Protein AF-A0A3N9UAH4-F1 (afdb_monomer_lite)

Structure (mmCIF, N/CA/C/O backbone):
data_AF-A0A3N9UAH4-F1
#
_entry.id   AF-A0A3N9UAH4-F1
#
loop_
_atom_site.group_PDB
_atom_site.id
_atom_site.type_symbol
_atom_site.label_atom_id
_atom_site.label_alt_id
_atom_site.label_comp_id
_atom_site.label_asym_id
_atom_site.label_entity_id
_atom_site.label_seq_id
_atom_site.pdbx_PDB_ins_code
_atom_site.Cartn_x
_atom_site.Cartn_y
_atom_site.Cartn_z
_atom_site.occupancy
_atom_site.B_iso_or_equiv
_atom_site.auth_seq_id
_atom_site.auth_comp_id
_atom_site.auth_asym_id
_atom_site.auth_atom_id
_atom_site.pdbx_PDB_model_num
ATOM 1 N N . MET A 1 1 ? 2.146 -0.864 23.777 1.00 51.59 1 MET A N 1
ATOM 2 C CA . MET A 1 1 ? 2.735 -1.691 22.700 1.00 51.59 1 MET A CA 1
ATOM 3 C C . MET A 1 1 ? 4.003 -0.994 22.209 1.00 51.59 1 MET A C 1
ATOM 5 O O . MET A 1 1 ? 3.956 0.209 21.995 1.00 51.59 1 MET A O 1
ATOM 9 N N . ASN A 1 2 ? 5.144 -1.691 22.178 1.00 50.72 2 ASN A N 1
ATOM 10 C CA . ASN A 1 2 ? 6.480 -1.095 22.011 1.00 50.72 2 ASN A CA 1
ATOM 11 C C . ASN A 1 2 ? 6.664 -0.405 20.645 1.00 50.72 2 ASN A C 1
ATOM 13 O O . ASN A 1 2 ? 6.221 -0.945 19.634 1.00 50.72 2 ASN A O 1
ATOM 17 N N . LYS A 1 3 ? 7.410 0.717 20.596 1.00 55.91 3 LYS A N 1
ATOM 18 C CA . LYS A 1 3 ? 7.880 1.375 19.347 1.00 55.91 3 LYS A CA 1
ATOM 19 C C . LYS A 1 3 ? 8.476 0.371 18.345 1.00 55.91 3 LYS A C 1
ATOM 21 O O . LYS A 1 3 ? 8.374 0.561 17.140 1.00 55.91 3 LYS A O 1
ATOM 26 N N . SER A 1 4 ? 9.023 -0.726 18.863 1.00 51.00 4 SER A N 1
ATOM 27 C CA . SER A 1 4 ? 9.530 -1.889 18.139 1.00 51.00 4 SER A CA 1
ATOM 28 C C . SER A 1 4 ? 8.532 -2.519 17.163 1.00 51.00 4 SER A C 1
ATOM 30 O O . SER A 1 4 ? 8.966 -3.021 16.139 1.00 51.00 4 SER A O 1
ATOM 32 N N . ILE A 1 5 ? 7.223 -2.500 17.443 1.00 60.91 5 ILE A N 1
ATOM 33 C CA . ILE A 1 5 ? 6.213 -3.104 16.556 1.00 60.91 5 ILE A CA 1
ATOM 34 C C . ILE A 1 5 ? 5.930 -2.196 15.363 1.00 60.91 5 ILE A C 1
ATOM 36 O O . ILE A 1 5 ? 5.882 -2.690 14.247 1.00 60.91 5 ILE A O 1
ATOM 40 N N . LEU A 1 6 ? 5.845 -0.878 15.577 1.00 59.28 6 LEU A N 1
ATOM 41 C CA . LEU A 1 6 ? 5.693 0.100 14.495 1.00 59.28 6 LEU A CA 1
ATOM 42 C C . LEU A 1 6 ? 6.914 0.076 13.565 1.00 59.28 6 LEU A C 1
ATOM 44 O O . LEU A 1 6 ? 6.783 -0.037 12.349 1.00 59.28 6 LEU A O 1
ATOM 48 N N . ILE A 1 7 ? 8.105 0.114 14.169 1.00 63.47 7 ILE A N 1
ATOM 49 C CA . ILE A 1 7 ? 9.383 0.004 13.464 1.00 63.47 7 ILE A CA 1
ATOM 50 C C . ILE A 1 7 ? 9.464 -1.346 12.742 1.00 63.47 7 ILE A C 1
ATOM 52 O O . ILE A 1 7 ? 9.831 -1.388 11.575 1.00 63.47 7 ILE A O 1
ATOM 56 N N . GLY A 1 8 ? 9.048 -2.432 13.396 1.00 62.97 8 GLY A N 1
ATOM 57 C CA . GLY A 1 8 ? 8.986 -3.770 12.815 1.00 62.97 8 GLY A CA 1
ATOM 58 C C . GLY A 1 8 ? 8.080 -3.829 11.590 1.00 62.97 8 GLY A C 1
ATOM 59 O O . GLY A 1 8 ? 8.521 -4.288 10.544 1.00 62.97 8 GLY A O 1
ATOM 60 N N . THR A 1 9 ? 6.858 -3.296 11.659 1.00 65.44 9 THR A N 1
ATOM 61 C CA . THR A 1 9 ? 5.945 -3.250 10.507 1.00 65.44 9 THR A CA 1
ATOM 62 C C . THR A 1 9 ? 6.493 -2.401 9.367 1.00 65.44 9 THR A C 1
ATOM 64 O O . THR A 1 9 ? 6.433 -2.838 8.226 1.00 65.44 9 THR A O 1
ATOM 67 N N . SER A 1 10 ? 7.100 -1.244 9.654 1.00 65.38 10 SER A N 1
ATOM 68 C CA . SER A 1 10 ? 7.729 -0.403 8.628 1.00 65.38 10 SER A CA 1
ATOM 69 C C . SER A 1 10 ? 8.926 -1.084 7.963 1.00 65.38 10 SER A C 1
ATOM 71 O O . SER A 1 10 ? 9.059 -1.024 6.745 1.00 65.38 10 SER A O 1
ATOM 73 N N . ILE A 1 11 ? 9.771 -1.771 8.739 1.00 65.31 11 ILE A N 1
ATOM 74 C CA . ILE A 1 11 ? 10.920 -2.528 8.223 1.00 65.31 11 ILE A CA 1
ATOM 75 C C . ILE A 1 11 ? 10.456 -3.729 7.399 1.00 65.31 11 ILE A C 1
ATOM 77 O O . ILE A 1 11 ? 11.019 -3.992 6.344 1.00 65.31 11 ILE A O 1
ATOM 81 N N . THR A 1 12 ? 9.423 -4.441 7.849 1.00 65.31 12 THR A N 1
ATOM 82 C CA . THR A 1 12 ? 8.884 -5.602 7.125 1.00 65.31 12 THR A CA 1
ATOM 83 C C . THR A 1 12 ? 8.254 -5.164 5.805 1.00 65.31 12 THR A C 1
ATOM 85 O O . THR A 1 12 ? 8.458 -5.821 4.793 1.00 65.31 12 THR A O 1
ATOM 88 N N . LEU A 1 13 ? 7.567 -4.016 5.789 1.00 65.69 13 LEU A N 1
ATOM 89 C CA . LEU A 1 13 ? 7.027 -3.424 4.567 1.00 65.69 13 LEU A CA 1
ATOM 90 C C . LEU A 1 13 ? 8.138 -3.074 3.572 1.00 65.69 13 LEU A C 1
ATOM 92 O O . LEU A 1 13 ? 8.061 -3.448 2.410 1.00 65.69 13 LEU A O 1
ATOM 96 N N . LEU A 1 14 ? 9.188 -2.396 4.050 1.00 64.44 14 LEU A N 1
ATOM 97 C CA . LEU A 1 14 ? 10.347 -2.024 3.237 1.00 64.44 14 LEU A CA 1
ATOM 98 C C . LEU A 1 14 ? 11.111 -3.246 2.720 1.00 64.44 14 LEU A C 1
ATOM 100 O O . LEU A 1 14 ? 11.596 -3.219 1.599 1.00 64.44 14 LEU A O 1
ATOM 104 N N . LEU A 1 15 ? 11.221 -4.307 3.522 1.00 62.97 15 LEU A N 1
ATOM 105 C CA . LEU A 1 15 ? 11.870 -5.550 3.112 1.00 62.97 15 LEU A CA 1
ATOM 106 C C . LEU A 1 15 ? 11.054 -6.300 2.067 1.00 62.97 15 LEU A C 1
ATOM 108 O O . LEU A 1 15 ? 11.645 -6.788 1.115 1.00 62.97 15 LEU A O 1
ATOM 112 N N . VAL A 1 16 ? 9.730 -6.387 2.219 1.00 64.19 16 VAL A N 1
ATOM 113 C CA . VAL A 1 16 ? 8.887 -7.034 1.206 1.00 64.19 16 VAL A CA 1
ATOM 114 C C . VAL A 1 16 ? 8.993 -6.264 -0.105 1.00 64.19 16 VAL A C 1
ATOM 116 O O . VAL A 1 16 ? 9.422 -6.859 -1.081 1.00 64.19 16 VAL A O 1
ATOM 119 N N . LEU A 1 17 ? 8.794 -4.942 -0.081 1.00 61.16 17 LEU A N 1
ATOM 120 C CA . LEU A 1 17 ? 8.928 -4.073 -1.260 1.00 61.16 17 LEU A CA 1
ATOM 121 C C . LEU A 1 17 ? 10.325 -4.093 -1.905 1.00 61.16 17 LEU A C 1
ATOM 123 O O . LEU A 1 17 ? 10.462 -3.787 -3.077 1.00 61.16 17 LEU A O 1
ATOM 127 N N . ALA A 1 18 ? 11.384 -4.404 -1.155 1.00 57.03 18 ALA A N 1
ATOM 128 C CA . ALA A 1 18 ? 12.740 -4.487 -1.704 1.00 57.03 18 ALA A CA 1
ATOM 129 C C . ALA A 1 18 ? 13.094 -5.876 -2.265 1.00 57.03 18 ALA A C 1
ATOM 131 O O . ALA A 1 18 ? 14.101 -6.010 -2.962 1.00 57.03 18 ALA A O 1
ATOM 132 N N . ILE A 1 19 ? 12.342 -6.921 -1.899 1.00 54.75 19 ILE A N 1
ATOM 133 C CA . ILE A 1 19 ? 12.654 -8.321 -2.233 1.00 54.75 19 ILE A CA 1
ATOM 134 C C . ILE A 1 19 ? 11.753 -8.842 -3.349 1.00 54.75 19 ILE A C 1
ATOM 136 O O . ILE A 1 19 ? 12.202 -9.670 -4.148 1.00 54.75 19 ILE A O 1
ATOM 140 N N . THR A 1 20 ? 10.496 -8.406 -3.416 1.00 55.12 20 THR A N 1
ATOM 141 C CA . THR A 1 20 ? 9.621 -8.801 -4.512 1.00 55.12 20 THR A CA 1
ATOM 142 C C . THR A 1 20 ? 10.059 -8.089 -5.782 1.00 55.12 20 THR A C 1
ATOM 144 O O . THR A 1 20 ? 10.050 -6.876 -5.909 1.00 55.12 20 THR A O 1
ATOM 147 N N . LYS A 1 21 ? 10.554 -8.895 -6.715 1.00 51.22 21 LYS A N 1
ATOM 148 C CA . LYS A 1 21 ? 10.876 -8.481 -8.070 1.00 51.22 21 LYS A CA 1
ATOM 149 C C . LYS A 1 21 ? 9.633 -8.749 -8.896 1.00 51.22 21 LYS A C 1
ATOM 151 O O . LYS A 1 21 ? 9.434 -9.897 -9.302 1.00 51.22 21 LYS A O 1
ATOM 156 N N . SER A 1 22 ? 8.800 -7.744 -9.115 1.00 50.22 22 SER A N 1
ATOM 157 C CA . SER A 1 22 ? 7.567 -7.955 -9.853 1.00 50.22 22 SER A CA 1
ATOM 158 C C . SER A 1 22 ? 7.302 -6.814 -10.818 1.00 50.22 22 SER A C 1
ATOM 160 O O . SER A 1 22 ? 7.046 -5.688 -10.434 1.00 50.22 22 SER A O 1
ATOM 162 N N . LEU A 1 23 ? 7.262 -7.162 -12.106 1.00 44.47 23 LEU A N 1
ATOM 163 C CA . LEU A 1 23 ? 6.907 -6.260 -13.207 1.00 44.47 23 LEU A CA 1
ATOM 164 C C . LEU A 1 23 ? 5.487 -5.658 -13.071 1.00 44.47 23 LEU A C 1
ATOM 166 O O . LEU A 1 23 ? 5.130 -4.780 -13.848 1.00 44.47 23 LEU A O 1
ATOM 170 N N . TYR A 1 24 ? 4.701 -6.155 -12.112 1.00 51.00 24 TYR A N 1
ATOM 171 C CA . TYR A 1 24 ? 3.341 -5.770 -11.739 1.00 51.00 24 TYR A CA 1
ATOM 172 C C . TYR A 1 24 ? 3.274 -5.679 -10.214 1.00 51.00 24 TYR A C 1
ATOM 174 O O . TYR A 1 24 ? 3.978 -6.433 -9.556 1.00 51.00 24 TYR A O 1
ATOM 182 N N . VAL A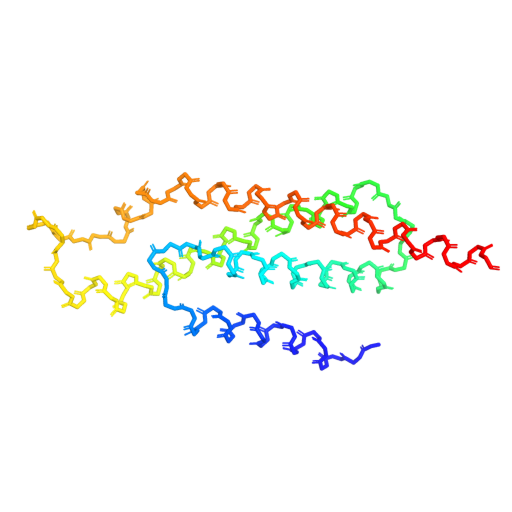 1 25 ? 2.372 -4.886 -9.633 1.00 56.38 25 VAL A N 1
ATOM 183 C CA . VAL A 1 25 ? 2.085 -5.020 -8.193 1.00 56.38 25 VAL A CA 1
ATOM 184 C C . VAL A 1 25 ? 1.625 -6.457 -7.942 1.00 56.38 25 VAL A C 1
ATOM 186 O O . VAL A 1 25 ? 0.533 -6.841 -8.371 1.00 56.38 25 VAL A O 1
ATOM 189 N N . ASP A 1 26 ? 2.459 -7.273 -7.298 1.00 68.69 26 ASP A N 1
ATOM 190 C CA . ASP A 1 26 ? 2.102 -8.663 -7.034 1.00 68.69 26 ASP A CA 1
ATOM 191 C C . ASP A 1 26 ? 0.911 -8.648 -6.066 1.00 68.69 26 ASP A C 1
ATOM 193 O O . ASP A 1 26 ? 0.864 -7.878 -5.100 1.00 68.69 26 ASP A O 1
ATOM 197 N N . TRP A 1 27 ? -0.073 -9.518 -6.287 1.00 71.25 27 TRP A N 1
ATOM 198 C CA . TRP A 1 27 ? -1.186 -9.702 -5.356 1.00 71.25 27 TRP A CA 1
ATOM 199 C C . TRP A 1 27 ? -0.684 -9.963 -3.929 1.00 71.25 27 TRP A C 1
ATOM 201 O O . TRP A 1 27 ? -1.344 -9.586 -2.956 1.00 71.25 27 TRP A O 1
ATOM 211 N N . PHE A 1 28 ? 0.505 -10.560 -3.797 1.00 72.75 28 PHE A N 1
ATOM 212 C CA . PHE A 1 28 ? 1.184 -10.741 -2.521 1.00 72.75 28 PHE A CA 1
ATOM 213 C C . PHE A 1 28 ? 1.684 -9.428 -1.883 1.00 72.75 28 PHE A C 1
ATOM 215 O O . PHE A 1 28 ? 1.516 -9.219 -0.675 1.00 72.75 28 PHE A O 1
ATOM 222 N N . GLU A 1 29 ? 2.261 -8.518 -2.668 1.00 69.62 29 GLU A N 1
ATOM 223 C CA . GLU A 1 29 ? 2.677 -7.190 -2.197 1.00 69.62 29 GLU A CA 1
ATOM 224 C C . GLU A 1 29 ? 1.467 -6.377 -1.762 1.00 69.62 29 GLU A C 1
ATOM 226 O O . GLU A 1 29 ? 1.453 -5.816 -0.664 1.00 69.62 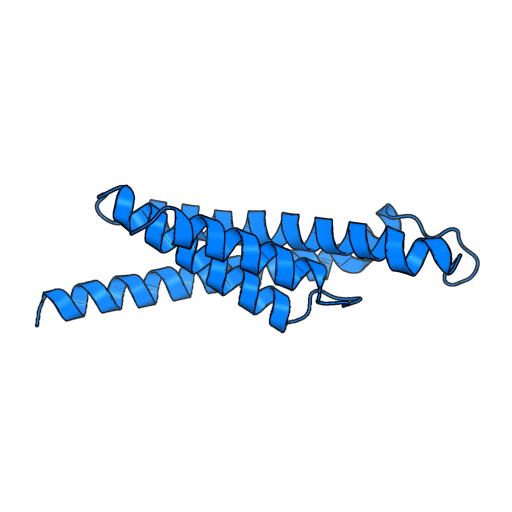29 GLU A O 1
ATOM 231 N N . LEU A 1 30 ? 0.413 -6.386 -2.579 1.00 76.44 30 LEU A N 1
ATOM 232 C CA . LEU A 1 30 ? -0.836 -5.702 -2.278 1.00 76.44 30 LEU A CA 1
ATOM 233 C C . LEU A 1 30 ? -1.444 -6.210 -0.965 1.00 76.44 30 LEU A C 1
ATOM 235 O O . LEU A 1 30 ? -1.829 -5.413 -0.107 1.00 76.44 30 LEU A O 1
ATOM 239 N N . ALA A 1 31 ? -1.476 -7.531 -0.760 1.00 79.81 31 ALA A N 1
ATOM 240 C CA . ALA A 1 31 ? -1.926 -8.123 0.496 1.00 79.81 31 ALA A CA 1
ATOM 241 C C . ALA A 1 31 ? -1.064 -7.667 1.687 1.00 79.81 31 ALA A C 1
ATOM 243 O O . ALA A 1 31 ? -1.597 -7.327 2.746 1.00 79.81 31 ALA A O 1
ATOM 244 N N . THR A 1 32 ? 0.258 -7.598 1.512 1.00 79.69 32 THR A N 1
ATOM 245 C CA . THR A 1 32 ? 1.186 -7.135 2.554 1.00 79.69 32 THR A CA 1
ATOM 246 C C . THR A 1 32 ? 0.959 -5.663 2.906 1.00 79.69 32 THR A C 1
ATOM 248 O O . THR A 1 32 ? 0.887 -5.317 4.089 1.00 79.69 32 THR A O 1
ATOM 251 N N . ILE A 1 33 ? 0.781 -4.803 1.898 1.00 79.00 33 ILE A N 1
ATOM 252 C CA . ILE A 1 33 ? 0.454 -3.381 2.063 1.00 79.00 33 ILE A CA 1
ATOM 253 C C . ILE A 1 33 ? -0.852 -3.231 2.851 1.00 79.00 33 ILE A C 1
ATOM 255 O O . ILE A 1 33 ? -0.892 -2.507 3.848 1.00 79.00 33 ILE A O 1
ATOM 259 N N . ILE A 1 34 ? -1.899 -3.967 2.467 1.00 83.88 34 ILE A N 1
ATOM 260 C CA . ILE A 1 34 ? -3.201 -3.942 3.145 1.00 83.88 34 ILE A CA 1
ATOM 261 C C . ILE A 1 34 ? -3.066 -4.343 4.614 1.00 83.88 34 ILE A C 1
ATOM 263 O O . ILE A 1 34 ? -3.566 -3.638 5.496 1.00 83.88 34 ILE A O 1
ATOM 267 N N . VAL A 1 35 ? -2.382 -5.454 4.902 1.00 81.94 35 VAL A N 1
ATOM 268 C CA . VAL A 1 35 ? -2.195 -5.945 6.275 1.00 81.94 35 VAL A CA 1
ATOM 269 C C . VAL A 1 35 ? -1.430 -4.924 7.113 1.00 81.94 35 VAL A C 1
ATOM 271 O O . VAL A 1 35 ? -1.848 -4.596 8.225 1.00 81.94 35 VAL A O 1
ATOM 274 N N . ALA A 1 36 ? -0.344 -4.368 6.588 1.00 81.25 36 ALA A N 1
ATOM 275 C CA . ALA A 1 36 ? 0.478 -3.431 7.336 1.00 81.25 36 ALA A CA 1
ATOM 276 C C . ALA A 1 36 ? -0.227 -2.096 7.602 1.00 81.25 36 ALA A C 1
ATOM 278 O O . ALA A 1 36 ? -0.173 -1.591 8.727 1.00 81.25 36 ALA A O 1
ATOM 279 N N . ILE A 1 37 ? -0.940 -1.546 6.612 1.00 80.94 37 ILE A N 1
ATOM 280 C CA . ILE A 1 37 ? -1.730 -0.325 6.811 1.00 80.94 37 ILE A CA 1
ATOM 281 C C . ILE A 1 37 ? -2.876 -0.591 7.793 1.00 80.94 37 ILE A C 1
ATOM 283 O O . ILE A 1 37 ? -3.159 0.252 8.643 1.00 80.94 37 ILE A O 1
ATOM 287 N N . THR A 1 38 ? -3.492 -1.774 7.750 1.00 82.81 38 THR A N 1
ATOM 288 C CA . THR A 1 38 ? -4.518 -2.175 8.724 1.00 82.81 38 THR A CA 1
ATOM 289 C C . THR A 1 38 ? -3.952 -2.208 10.147 1.00 82.81 38 THR A C 1
ATOM 291 O O . THR A 1 38 ? -4.550 -1.638 11.058 1.00 82.81 38 THR A O 1
ATOM 294 N N . ILE A 1 39 ? -2.773 -2.801 10.361 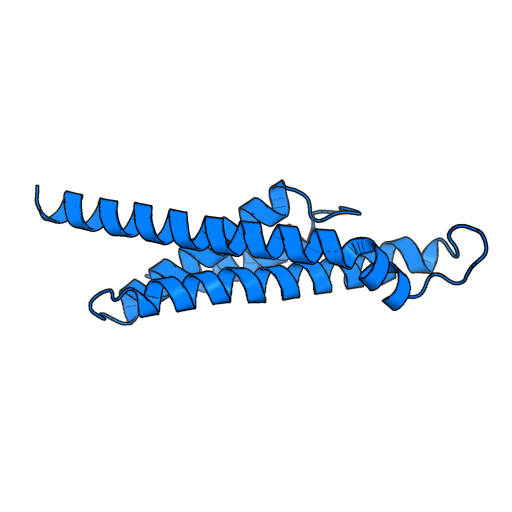1.00 82.38 39 ILE A N 1
ATOM 295 C CA . ILE A 1 39 ? -2.117 -2.819 11.681 1.00 82.38 39 ILE A CA 1
ATOM 296 C C . ILE A 1 39 ? -1.806 -1.393 12.155 1.00 82.38 39 ILE A C 1
ATOM 298 O O . ILE A 1 39 ? -2.063 -1.050 13.312 1.00 82.38 39 ILE A O 1
ATOM 302 N N . PHE A 1 40 ? -1.291 -0.544 11.262 1.00 80.94 40 PHE A N 1
ATOM 303 C CA . PHE A 1 40 ? -1.010 0.857 11.569 1.00 80.94 40 PHE A CA 1
ATOM 304 C C . PHE A 1 40 ? -2.285 1.628 11.951 1.00 80.94 40 PHE A C 1
ATOM 306 O O . PHE A 1 40 ? -2.304 2.357 12.944 1.00 80.94 40 PHE A O 1
ATOM 313 N N . SER A 1 41 ? -3.363 1.426 11.194 1.00 77.44 41 SER A N 1
ATOM 314 C CA . SER A 1 41 ? -4.691 2.000 11.428 1.00 77.44 41 SER A CA 1
ATOM 315 C C . SER A 1 41 ? -5.232 1.625 12.811 1.00 77.44 41 SER A C 1
ATOM 317 O O . SER A 1 41 ? -5.611 2.501 13.593 1.00 77.44 41 SER A O 1
ATOM 319 N N . LEU A 1 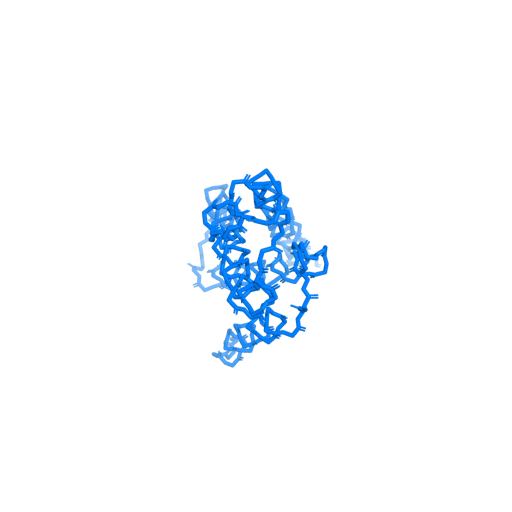42 ? -5.180 0.338 13.167 1.00 78.88 42 LEU A N 1
ATOM 320 C CA . LEU A 1 42 ? -5.610 -0.150 14.478 1.00 78.88 42 LEU A CA 1
ATOM 321 C C . LEU A 1 42 ? -4.757 0.419 15.616 1.00 78.88 42 LEU A C 1
ATOM 323 O O . LEU A 1 42 ? -5.285 0.798 16.661 1.00 78.88 42 LEU A O 1
ATOM 327 N N . TYR A 1 43 ? -3.444 0.539 15.419 1.00 77.56 43 TYR A N 1
ATOM 328 C CA . TYR A 1 43 ? -2.562 1.171 16.399 1.00 77.56 43 TYR A CA 1
ATOM 329 C C . TYR A 1 43 ? -2.905 2.648 16.621 1.00 77.56 43 TYR A C 1
ATOM 331 O O . TYR A 1 43 ? -2.997 3.097 17.766 1.00 77.56 43 TYR A O 1
ATOM 339 N N . TYR A 1 44 ? -3.136 3.395 15.539 1.00 74.75 44 TYR A N 1
ATOM 340 C CA . TYR A 1 44 ? -3.551 4.793 15.616 1.00 74.75 44 TYR A CA 1
ATOM 341 C C . TYR A 1 44 ? -4.875 4.944 16.380 1.00 74.75 44 TYR A C 1
ATOM 343 O O . TYR A 1 44 ? -4.990 5.807 17.252 1.00 74.75 44 TYR A O 1
ATOM 351 N N . GLN A 1 45 ? -5.846 4.061 16.121 1.00 74.94 45 GLN A N 1
ATOM 352 C CA . GLN A 1 45 ? -7.119 4.024 16.848 1.00 74.94 45 GLN A CA 1
ATOM 353 C C . GLN A 1 45 ? -6.930 3.732 18.343 1.00 74.94 45 GLN A C 1
ATOM 355 O O . GLN A 1 45 ? -7.506 4.431 19.176 1.00 74.94 45 GLN A O 1
ATOM 360 N N . LEU A 1 46 ? -6.084 2.757 18.692 1.00 73.00 46 LEU A N 1
ATOM 361 C CA . LEU A 1 46 ? -5.791 2.398 20.084 1.00 73.00 46 LEU A CA 1
ATOM 362 C C . LEU A 1 46 ? -5.141 3.545 20.868 1.00 73.00 46 LEU A C 1
ATOM 364 O O . LEU A 1 46 ? -5.469 3.745 22.034 1.00 73.00 46 LEU A O 1
ATOM 368 N N . ILE A 1 47 ? -4.230 4.302 20.249 1.00 73.44 47 ILE A N 1
ATOM 369 C CA . ILE A 1 47 ? -3.566 5.439 20.908 1.00 73.44 47 ILE A CA 1
ATOM 370 C C . ILE A 1 47 ? -4.485 6.640 21.032 1.00 73.44 47 ILE A C 1
ATOM 372 O O . ILE A 1 47 ? -4.453 7.337 22.044 1.00 73.44 47 ILE A O 1
ATOM 376 N N . SER A 1 48 ? -5.281 6.906 20.000 1.00 68.25 48 SER A N 1
ATOM 377 C CA . SER A 1 48 ? -6.111 8.102 19.973 1.00 68.25 48 SER A CA 1
ATOM 378 C C . SER A 1 48 ? -7.200 8.087 21.049 1.00 68.25 48 SER A C 1
ATOM 380 O O . SER A 1 48 ? -7.743 9.154 21.331 1.00 68.25 48 SER A O 1
ATOM 382 N N . GLY A 1 49 ? -7.558 6.918 21.603 1.00 65.06 49 GLY A N 1
ATOM 383 C CA . GLY A 1 49 ? -8.605 6.773 22.622 1.00 65.06 49 GLY A CA 1
ATOM 384 C C . GLY A 1 49 ? -9.965 7.346 22.203 1.00 65.06 49 GLY A C 1
ATOM 385 O O . GLY A 1 49 ? -10.825 7.579 23.048 1.00 65.06 49 GLY A O 1
ATOM 386 N N . GLN A 1 50 ? -10.147 7.643 20.912 1.00 61.47 50 GLN A N 1
ATOM 387 C CA . GLN A 1 50 ? -11.331 8.311 20.395 1.00 61.47 50 GLN A CA 1
ATOM 388 C C . GLN A 1 50 ? -12.459 7.305 20.212 1.00 61.47 50 GLN A C 1
ATOM 390 O O . GLN A 1 50 ? -12.251 6.198 19.715 1.00 61.47 50 GLN A O 1
ATOM 395 N N . ASN A 1 51 ? -13.671 7.738 20.563 1.00 60.81 51 ASN A N 1
ATOM 396 C CA . ASN A 1 51 ? -14.887 7.033 20.189 1.00 60.81 51 ASN A CA 1
ATOM 397 C C . ASN A 1 51 ? -14.931 6.905 18.666 1.00 60.81 51 ASN A C 1
ATOM 399 O O . ASN A 1 51 ? -14.877 7.901 17.938 1.00 60.81 51 ASN A O 1
ATOM 403 N N . GLN A 1 52 ? -14.997 5.661 18.209 1.00 64.06 52 GLN A N 1
ATOM 404 C CA . GLN A 1 52 ? -14.864 5.306 16.809 1.00 64.06 52 GLN A CA 1
ATOM 405 C C . GLN A 1 52 ? -16.040 5.842 16.007 1.00 64.06 52 GLN A C 1
ATOM 407 O O . GLN A 1 52 ? -17.149 5.308 16.026 1.00 64.06 52 GLN A O 1
ATOM 412 N N . ASN A 1 53 ? -15.775 6.909 15.270 1.00 71.31 53 ASN A N 1
ATOM 413 C CA . ASN A 1 53 ? -16.738 7.500 14.363 1.00 71.31 53 ASN A CA 1
ATOM 414 C C . ASN A 1 53 ? -16.457 7.032 12.935 1.00 71.31 53 ASN A C 1
ATOM 416 O O . ASN A 1 53 ? -15.306 6.825 12.553 1.00 71.31 53 ASN A O 1
ATOM 420 N N . TRP A 1 54 ? -17.497 6.973 12.102 1.00 75.44 54 TRP A N 1
ATOM 421 C CA . TRP A 1 54 ? -17.395 6.689 10.661 1.00 75.44 54 TRP A CA 1
ATOM 422 C C . TRP A 1 54 ? -16.320 7.521 9.939 1.00 75.44 54 TRP A C 1
ATOM 424 O O . TRP A 1 54 ? -15.686 7.047 9.000 1.00 75.44 54 TRP A O 1
ATOM 434 N N . LYS A 1 55 ? -16.052 8.740 10.427 1.00 80.69 55 LYS A N 1
ATOM 435 C CA . LYS A 1 55 ? -14.972 9.606 9.933 1.00 80.69 55 LYS A CA 1
ATOM 436 C C . LYS A 1 55 ? -13.585 8.971 10.070 1.00 80.69 55 LYS A C 1
ATOM 438 O O . LYS A 1 55 ? -12.775 9.100 9.161 1.00 80.69 55 LYS A O 1
ATOM 443 N N . GLN A 1 56 ? -13.312 8.277 11.173 1.00 79.50 56 GLN A N 1
ATOM 444 C CA . GLN A 1 56 ? -12.008 7.667 11.427 1.00 79.50 56 GLN A CA 1
ATOM 445 C C . GLN A 1 56 ? -11.768 6.471 10.503 1.00 79.50 56 GLN A C 1
ATOM 447 O O . GLN A 1 56 ? -10.693 6.378 9.919 1.00 79.50 56 GLN A O 1
ATOM 452 N N . TYR A 1 57 ? -12.794 5.644 10.273 1.00 82.69 57 TYR A N 1
ATOM 453 C CA . TYR A 1 57 ? -12.746 4.564 9.281 1.00 82.69 57 TYR A CA 1
ATOM 454 C C . TYR A 1 57 ? -12.487 5.090 7.861 1.00 82.69 57 TYR A C 1
ATOM 456 O O . TYR A 1 57 ? -11.670 4.531 7.128 1.00 82.69 57 TYR A O 1
ATOM 464 N N . GLY A 1 58 ? -13.133 6.200 7.486 1.00 84.69 58 GLY A N 1
ATOM 465 C CA . GLY A 1 58 ? -12.902 6.857 6.198 1.00 84.69 58 GLY A CA 1
ATOM 466 C C . GLY A 1 58 ? -11.467 7.367 6.039 1.00 84.69 58 GLY A C 1
ATOM 467 O O . GLY A 1 58 ? -10.846 7.132 5.007 1.00 84.69 58 GLY A O 1
ATOM 468 N N . ILE A 1 59 ? -10.908 8.003 7.075 1.00 85.06 59 ILE A N 1
ATOM 469 C CA . ILE A 1 59 ? -9.514 8.478 7.063 1.00 85.06 59 ILE A CA 1
ATOM 470 C C . ILE A 1 59 ? -8.547 7.302 6.912 1.00 85.06 59 ILE A C 1
ATOM 472 O O . ILE A 1 59 ? -7.645 7.358 6.082 1.00 85.06 59 ILE A O 1
ATOM 476 N N . THR A 1 60 ? -8.753 6.212 7.653 1.00 83.25 60 THR A N 1
ATOM 477 C CA . THR A 1 60 ? -7.873 5.037 7.579 1.00 83.25 60 THR A CA 1
ATOM 478 C C . THR A 1 60 ? -7.941 4.338 6.222 1.00 83.25 60 THR A C 1
ATOM 480 O O . THR A 1 60 ? -6.917 3.898 5.708 1.00 83.25 60 THR A O 1
ATOM 483 N N . ALA A 1 61 ? -9.119 4.298 5.595 1.00 87.69 61 ALA A N 1
ATOM 484 C CA . ALA A 1 61 ? -9.286 3.759 4.248 1.00 87.69 61 ALA A CA 1
ATOM 485 C C . ALA A 1 61 ? -8.598 4.641 3.191 1.00 87.69 61 ALA A C 1
ATOM 487 O O . ALA A 1 61 ? -7.913 4.130 2.308 1.00 87.69 61 ALA A O 1
ATOM 488 N N . MET A 1 62 ? -8.709 5.968 3.322 1.00 90.19 62 MET A N 1
ATOM 489 C CA . MET A 1 62 ? -8.006 6.918 2.452 1.00 90.19 62 MET A CA 1
ATOM 490 C C . MET A 1 62 ? -6.489 6.838 2.615 1.00 90.19 62 MET A C 1
ATOM 492 O O . MET A 1 62 ? -5.763 6.934 1.630 1.00 90.19 62 MET A O 1
ATOM 496 N N . MET A 1 63 ? -5.994 6.595 3.830 1.00 84.94 63 MET A N 1
ATOM 497 C CA . MET A 1 63 ? -4.584 6.265 4.034 1.00 84.94 63 MET A CA 1
ATOM 498 C C . MET A 1 63 ? -4.211 4.975 3.293 1.00 84.94 63 MET A C 1
ATOM 500 O O . MET A 1 63 ? -3.201 4.964 2.600 1.00 84.94 63 MET A O 1
ATOM 504 N N . GLY A 1 64 ? -5.049 3.933 3.362 1.00 83.88 64 GLY A N 1
ATOM 505 C CA . GLY A 1 64 ? -4.926 2.707 2.558 1.00 83.88 64 GLY A CA 1
ATOM 506 C C . GLY A 1 64 ? -4.699 2.976 1.073 1.00 83.88 64 GLY A C 1
ATOM 507 O O . GLY A 1 64 ? -3.743 2.465 0.489 1.00 83.88 64 GLY A O 1
ATOM 508 N N . PHE A 1 65 ? -5.539 3.831 0.492 1.00 90.62 65 PHE A N 1
ATOM 509 C CA . PHE A 1 65 ? -5.429 4.252 -0.903 1.00 90.62 65 PHE A CA 1
ATOM 510 C C . PHE A 1 65 ? -4.115 4.986 -1.185 1.00 90.62 65 PHE A C 1
ATOM 512 O O . PHE A 1 65 ? -3.340 4.569 -2.039 1.00 90.62 65 PHE A O 1
ATOM 519 N N . VAL A 1 66 ? -3.852 6.072 -0.451 1.00 89.38 66 VAL A N 1
ATOM 520 C CA . VAL A 1 66 ? -2.722 6.973 -0.725 1.00 89.38 66 VAL A CA 1
ATOM 521 C C . VAL A 1 66 ? -1.385 6.266 -0.523 1.00 89.38 66 VAL A C 1
ATOM 523 O O . VAL A 1 66 ? -0.494 6.399 -1.357 1.00 89.38 66 VAL A O 1
ATOM 526 N N . PHE A 1 67 ? -1.233 5.497 0.558 1.00 85.31 67 PHE A N 1
ATOM 527 C CA . PHE A 1 67 ? 0.009 4.770 0.807 1.00 85.31 67 PHE A CA 1
ATOM 528 C C . PHE A 1 67 ? 0.224 3.652 -0.205 1.00 85.31 67 PHE A C 1
ATOM 530 O O . PHE A 1 67 ? 1.344 3.512 -0.679 1.00 85.31 67 PHE A O 1
ATOM 537 N N . CYS A 1 68 ? -0.817 2.903 -0.582 1.00 86.44 68 CYS A N 1
ATOM 538 C CA . CYS A 1 68 ? -0.690 1.904 -1.642 1.00 86.44 68 CYS A CA 1
ATOM 539 C C . CYS A 1 68 ? -0.233 2.555 -2.950 1.00 86.44 68 CYS A C 1
ATOM 541 O O . CYS A 1 68 ? 0.764 2.128 -3.519 1.00 86.44 68 CYS A O 1
ATOM 543 N N . TYR A 1 69 ? -0.882 3.645 -3.365 1.00 87.00 69 TYR A N 1
ATOM 544 C CA . TYR A 1 69 ? -0.520 4.359 -4.586 1.00 87.00 69 TYR A CA 1
ATOM 545 C C . TYR A 1 69 ? 0.945 4.818 -4.576 1.00 87.00 69 TYR A C 1
ATOM 547 O O . TYR A 1 69 ? 1.672 4.606 -5.545 1.00 87.00 69 TYR A O 1
ATOM 555 N N . ILE A 1 70 ? 1.399 5.423 -3.471 1.00 86.62 70 ILE A N 1
ATOM 556 C CA . ILE A 1 70 ? 2.782 5.898 -3.325 1.00 86.62 70 ILE A CA 1
ATOM 557 C C . ILE A 1 70 ? 3.769 4.730 -3.366 1.00 86.62 70 ILE A C 1
ATOM 559 O O . ILE A 1 70 ? 4.774 4.820 -4.062 1.00 86.62 70 ILE A O 1
ATOM 563 N N . LEU A 1 71 ? 3.504 3.646 -2.635 1.00 83.44 71 LEU A N 1
ATOM 564 C CA . LEU A 1 71 ? 4.424 2.511 -2.554 1.00 83.44 71 LEU A CA 1
ATOM 565 C C . LEU A 1 71 ? 4.528 1.776 -3.886 1.00 83.44 71 LEU A C 1
ATOM 567 O O . LEU A 1 71 ? 5.640 1.533 -4.335 1.00 83.44 71 LEU A O 1
ATOM 571 N N . CYS A 1 72 ? 3.406 1.523 -4.558 1.00 82.50 72 CYS A N 1
ATOM 572 C CA . CYS A 1 72 ? 3.405 0.928 -5.892 1.00 82.50 72 CYS A CA 1
ATOM 573 C C . CYS A 1 72 ? 4.062 1.855 -6.932 1.00 82.50 72 CYS A C 1
ATOM 575 O O . CYS A 1 72 ? 4.729 1.388 -7.846 1.00 82.50 72 CYS A O 1
ATOM 577 N N . SER A 1 73 ? 3.935 3.179 -6.780 1.00 85.56 73 SER A N 1
ATOM 578 C CA . SER A 1 73 ? 4.654 4.134 -7.638 1.00 85.56 73 SER A CA 1
ATOM 579 C C . SER A 1 73 ? 6.167 4.093 -7.406 1.00 85.56 73 SER A C 1
ATOM 581 O O . SER A 1 73 ? 6.933 4.179 -8.361 1.00 85.56 73 SER A O 1
ATOM 583 N N . ILE A 1 74 ? 6.611 3.983 -6.148 1.00 84.81 74 ILE A N 1
ATOM 584 C CA . ILE A 1 74 ? 8.035 3.847 -5.806 1.00 84.81 74 ILE A CA 1
ATOM 585 C C . ILE A 1 74 ? 8.582 2.530 -6.347 1.00 84.81 74 ILE A C 1
ATOM 587 O O . ILE A 1 74 ? 9.668 2.528 -6.916 1.00 84.81 74 ILE A O 1
ATOM 591 N N . ASP A 1 75 ? 7.831 1.445 -6.195 1.00 81.00 75 ASP A N 1
ATOM 592 C CA . ASP A 1 75 ? 8.184 0.133 -6.724 1.00 81.00 75 ASP A CA 1
ATOM 593 C C . ASP A 1 75 ? 8.375 0.183 -8.247 1.00 81.00 75 ASP A C 1
ATOM 595 O O . ASP A 1 75 ? 9.467 -0.089 -8.744 1.00 81.00 75 ASP A O 1
ATOM 599 N N . LEU A 1 76 ? 7.404 0.748 -8.975 1.00 82.44 76 LEU A N 1
ATOM 600 C CA . LEU A 1 76 ? 7.508 0.962 -10.420 1.00 82.44 76 LEU A CA 1
ATOM 601 C C . LEU A 1 76 ? 8.734 1.807 -10.812 1.00 82.44 76 LEU A C 1
ATOM 603 O O . LEU A 1 76 ? 9.381 1.548 -11.830 1.00 82.44 76 LEU A O 1
ATOM 607 N N . MET A 1 77 ? 9.078 2.824 -10.015 1.00 84.06 77 MET A N 1
ATOM 608 C CA . MET A 1 77 ? 10.295 3.613 -10.228 1.00 84.06 77 MET A CA 1
ATOM 609 C C . MET A 1 77 ? 11.561 2.781 -10.025 1.00 84.06 77 MET A C 1
ATOM 611 O O . MET A 1 77 ? 12.482 2.867 -10.836 1.00 84.06 77 MET A O 1
ATOM 615 N N . VAL A 1 78 ? 11.632 2.003 -8.946 1.00 81.44 78 VAL A N 1
ATOM 616 C CA . VAL A 1 78 ? 12.783 1.147 -8.638 1.00 81.44 78 VAL A CA 1
ATOM 617 C C . VAL A 1 78 ? 12.969 0.112 -9.742 1.00 81.44 78 VAL A C 1
ATOM 619 O O . VAL A 1 78 ? 14.071 -0.008 -10.284 1.00 81.44 78 VAL A O 1
ATOM 622 N N . ASP A 1 79 ? 11.889 -0.538 -10.156 1.00 77.25 79 ASP A N 1
ATOM 623 C CA . ASP A 1 79 ? 11.891 -1.506 -11.243 1.00 77.25 79 ASP A CA 1
ATOM 624 C C . ASP A 1 79 ? 12.335 -0.884 -12.565 1.00 77.25 79 ASP A C 1
ATOM 626 O O . ASP A 1 79 ? 13.166 -1.454 -13.282 1.00 77.25 79 ASP A O 1
ATOM 630 N N . HIS A 1 80 ? 11.866 0.331 -12.862 1.00 79.94 80 HIS A N 1
ATOM 631 C CA . HIS A 1 80 ? 12.311 1.094 -14.023 1.00 79.94 80 HIS A CA 1
ATOM 632 C C . HIS A 1 80 ? 13.835 1.261 -14.064 1.00 79.94 80 HIS A C 1
ATOM 634 O O . HIS A 1 80 ? 14.468 0.958 -15.078 1.00 79.94 80 HIS A O 1
ATOM 640 N N . TYR A 1 81 ? 14.445 1.707 -12.966 1.00 80.00 81 TYR A N 1
ATOM 641 C CA . TYR A 1 81 ? 15.885 1.963 -12.931 1.00 80.00 81 TYR A CA 1
ATOM 642 C C . TYR A 1 81 ? 16.733 0.690 -12.865 1.00 80.00 81 TYR A C 1
ATOM 644 O O . TYR A 1 81 ? 17.830 0.671 -13.426 1.00 80.00 81 TYR A O 1
ATOM 652 N N . LEU A 1 82 ? 16.252 -0.362 -12.199 1.00 77.00 82 LEU A N 1
ATOM 653 C CA . LEU A 1 82 ? 17.012 -1.598 -12.005 1.00 77.00 82 LEU A CA 1
ATOM 654 C C . LEU A 1 82 ? 16.876 -2.589 -13.161 1.00 77.00 82 LEU A C 1
ATOM 656 O O . LEU A 1 82 ? 17.834 -3.306 -13.449 1.00 77.00 82 LEU A O 1
ATOM 660 N N . TYR A 1 83 ? 15.718 -2.646 -13.822 1.00 72.06 83 TYR A N 1
ATOM 661 C CA . TYR A 1 83 ? 15.423 -3.694 -14.803 1.00 72.06 83 TYR A CA 1
ATOM 662 C C . TYR A 1 83 ? 15.162 -3.165 -16.212 1.00 72.06 83 TYR A C 1
ATOM 664 O O . TYR A 1 83 ? 15.572 -3.811 -17.178 1.00 72.06 83 TYR A O 1
ATOM 672 N N . TYR A 1 84 ? 14.539 -1.994 -16.355 1.00 69.25 84 TYR A N 1
ATOM 673 C CA . TYR A 1 84 ? 14.198 -1.456 -17.675 1.00 69.25 84 TYR A CA 1
ATOM 674 C C . TYR A 1 84 ? 15.305 -0.578 -18.273 1.00 69.25 84 TYR A C 1
ATOM 676 O O . TYR A 1 84 ? 15.609 -0.692 -19.461 1.00 69.25 84 TYR A O 1
ATOM 684 N N . LEU A 1 85 ? 15.958 0.259 -17.461 1.00 71.12 85 LEU A N 1
ATOM 685 C CA . LEU A 1 85 ? 17.050 1.127 -17.914 1.00 71.12 85 LEU A CA 1
ATOM 686 C C . LEU A 1 85 ? 18.269 0.345 -18.454 1.00 71.12 85 LEU A C 1
ATOM 688 O O . LEU A 1 85 ? 18.773 0.717 -19.516 1.00 71.12 85 LEU A O 1
ATOM 692 N N . PRO A 1 86 ? 18.750 -0.731 -17.790 1.00 68.06 86 PRO A N 1
ATOM 693 C CA . PRO A 1 86 ? 19.929 -1.471 -18.249 1.00 68.06 86 PRO A CA 1
ATOM 694 C C . PRO A 1 86 ? 19.682 -2.301 -19.512 1.00 68.06 86 PRO A C 1
ATOM 696 O O . PRO A 1 86 ? 20.611 -2.517 -20.286 1.00 68.06 86 PRO A O 1
ATOM 699 N N . ASN A 1 87 ? 18.443 -2.756 -19.724 1.00 64.00 87 ASN A N 1
ATOM 700 C CA . ASN A 1 87 ? 18.079 -3.610 -20.856 1.00 64.00 87 ASN A CA 1
ATOM 701 C C . ASN A 1 87 ? 17.718 -2.826 -22.123 1.00 64.00 87 ASN A C 1
ATOM 703 O O . ASN A 1 87 ? 17.563 -3.442 -23.170 1.00 64.00 87 ASN A O 1
ATOM 707 N N . GLY A 1 88 ? 17.657 -1.492 -22.037 1.00 56.50 88 GLY A N 1
ATOM 708 C CA . GLY A 1 88 ? 17.773 -0.588 -23.176 1.00 56.50 88 GLY A CA 1
ATOM 709 C C . GLY A 1 88 ? 16.788 -0.876 -24.307 1.00 56.50 88 GLY A C 1
ATOM 710 O O . GLY A 1 88 ? 17.154 -1.513 -25.287 1.00 56.50 88 GLY A O 1
ATOM 711 N N . SER A 1 89 ? 15.599 -0.280 -24.199 1.00 58.09 89 SER A N 1
ATOM 712 C CA . SER A 1 89 ? 14.485 -0.272 -25.165 1.00 58.09 89 SER A CA 1
ATOM 713 C C . SER A 1 89 ? 13.599 -1.525 -25.199 1.00 58.09 89 SER A C 1
ATOM 715 O O . SER A 1 89 ? 14.052 -2.621 -25.504 1.00 58.09 89 SER A O 1
ATOM 717 N N . GLU A 1 90 ? 12.299 -1.333 -24.948 1.00 58.19 90 GLU A N 1
ATOM 718 C CA . GLU A 1 90 ? 11.256 -2.162 -25.568 1.00 58.19 90 GLU A CA 1
ATOM 719 C C . GLU A 1 90 ? 10.940 -1.528 -26.927 1.00 58.19 90 GLU A C 1
ATOM 721 O O . GLU A 1 90 ? 10.833 -0.304 -27.040 1.00 5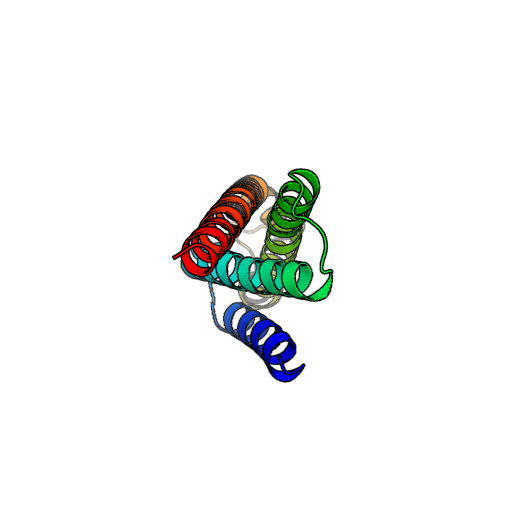8.19 90 GLU A O 1
ATOM 726 N N . ASP A 1 91 ? 10.861 -2.348 -27.974 1.00 58.69 91 ASP A N 1
ATOM 727 C CA . ASP A 1 91 ? 10.455 -1.942 -29.327 1.00 58.69 91 ASP A CA 1
ATOM 728 C C . ASP A 1 91 ? 11.273 -0.801 -29.971 1.00 58.69 91 ASP A C 1
ATOM 730 O O . ASP A 1 91 ? 10.792 -0.073 -30.840 1.00 58.69 91 ASP A O 1
ATOM 734 N N . GLY A 1 92 ? 12.545 -0.648 -29.584 1.00 58.78 92 GLY A N 1
ATOM 735 C CA . GLY A 1 92 ? 13.466 0.321 -30.192 1.00 58.78 92 GLY A CA 1
ATOM 736 C C . GLY A 1 92 ? 13.249 1.779 -29.768 1.00 58.78 92 GLY A C 1
ATOM 737 O O . GLY A 1 92 ? 13.871 2.677 -30.337 1.00 58.78 92 GLY A O 1
ATOM 738 N N . ILE A 1 93 ? 12.406 2.031 -28.761 1.00 62.03 93 ILE A N 1
ATOM 739 C CA . ILE A 1 93 ? 12.171 3.362 -28.187 1.00 62.03 93 ILE A CA 1
ATOM 740 C C . ILE A 1 93 ? 12.867 3.462 -26.824 1.00 62.03 93 ILE A C 1
ATOM 742 O O . ILE A 1 93 ? 12.888 2.511 -26.043 1.00 62.03 93 ILE A O 1
ATOM 746 N N . SER A 1 94 ? 13.455 4.627 -26.519 1.00 64.75 94 SER A N 1
ATOM 747 C CA . SER A 1 94 ? 13.979 4.897 -25.176 1.00 64.75 94 SER A CA 1
ATOM 748 C C . SER A 1 94 ? 12.828 4.842 -24.179 1.00 64.75 94 SER A C 1
ATOM 750 O O . SER A 1 94 ? 11.929 5.685 -24.185 1.00 64.75 94 SER A O 1
ATOM 752 N N . LEU A 1 95 ? 12.845 3.803 -23.354 1.00 73.62 95 LEU A N 1
ATOM 753 C CA . LEU A 1 95 ? 11.796 3.546 -22.396 1.00 73.62 95 LEU A CA 1
ATOM 754 C C . LEU A 1 95 ? 11.917 4.567 -21.263 1.00 73.62 95 LEU A C 1
ATOM 756 O O . LEU A 1 95 ? 12.851 4.510 -20.467 1.00 73.62 95 LEU A O 1
ATOM 760 N N . THR A 1 96 ? 11.010 5.540 -21.224 1.00 82.94 96 THR A N 1
ATOM 761 C CA . THR A 1 96 ? 10.992 6.554 -20.164 1.00 82.94 96 THR A CA 1
ATOM 762 C C . THR A 1 96 ? 10.117 6.095 -19.008 1.00 82.94 96 THR A C 1
ATOM 764 O O . THR A 1 96 ? 9.114 5.410 -19.205 1.00 82.94 96 THR A O 1
ATOM 767 N N . LEU A 1 97 ? 10.452 6.532 -17.796 1.00 82.38 97 LEU A N 1
ATOM 768 C CA . LEU A 1 97 ? 9.645 6.276 -16.604 1.00 82.38 97 LEU A CA 1
ATOM 769 C C . LEU A 1 97 ? 8.181 6.720 -16.789 1.00 82.38 97 LEU A C 1
ATOM 771 O O . LEU A 1 97 ? 7.258 6.024 -16.382 1.00 82.38 97 LEU A O 1
ATOM 775 N N . GLY A 1 98 ? 7.966 7.859 -17.458 1.00 85.38 98 GLY A N 1
ATOM 776 C CA . GLY A 1 98 ? 6.627 8.383 -17.734 1.00 85.38 98 GLY A CA 1
ATOM 777 C C . GLY A 1 98 ? 5.777 7.457 -18.607 1.00 85.38 98 GLY A C 1
ATOM 778 O O . GLY A 1 98 ? 4.580 7.347 -18.370 1.00 85.38 98 GLY A O 1
ATOM 779 N N . PHE A 1 99 ? 6.387 6.750 -19.564 1.00 84.94 99 PHE A N 1
ATOM 780 C CA . PHE A 1 99 ? 5.673 5.768 -20.382 1.00 84.94 99 PHE A CA 1
ATOM 781 C C . PHE A 1 99 ? 5.147 4.610 -19.527 1.00 84.94 99 PHE A C 1
ATOM 783 O O . PHE A 1 99 ? 3.974 4.268 -19.629 1.00 84.94 99 PHE A O 1
ATOM 790 N N . LYS A 1 100 ? 5.968 4.084 -18.608 1.00 82.50 100 LYS A N 1
ATOM 791 C CA . LYS A 1 100 ? 5.545 3.019 -17.687 1.00 82.50 100 LYS A CA 1
ATOM 792 C C . LYS A 1 100 ? 4.474 3.477 -16.698 1.00 82.50 100 LYS A C 1
ATOM 794 O O . LYS A 1 100 ? 3.552 2.724 -16.419 1.00 82.50 100 LYS A O 1
ATOM 799 N N . PHE A 1 101 ? 4.522 4.722 -16.224 1.00 86.75 101 PHE A N 1
ATOM 800 C CA . PHE A 1 101 ? 3.435 5.264 -15.400 1.00 86.75 101 PHE A CA 1
ATOM 801 C C . PHE A 1 101 ? 2.100 5.368 -16.140 1.00 86.75 101 PHE A C 1
ATOM 803 O O . PHE A 1 101 ? 1.059 5.199 -15.516 1.00 86.75 101 PHE A O 1
ATOM 810 N N . ILE A 1 102 ? 2.123 5.665 -17.441 1.00 88.12 102 ILE A N 1
ATOM 811 C CA . ILE A 1 102 ? 0.912 5.683 -18.270 1.00 88.12 102 ILE A CA 1
ATOM 812 C C . ILE A 1 102 ? 0.426 4.255 -18.523 1.00 88.12 102 ILE A C 1
ATOM 814 O O . ILE A 1 102 ? -0.766 3.998 -18.432 1.00 88.12 102 ILE A O 1
ATOM 818 N N . GLU A 1 103 ? 1.339 3.329 -18.811 1.00 85.50 103 GLU A N 1
ATOM 819 C CA . GLU A 1 103 ? 1.016 1.921 -19.052 1.00 85.50 103 GLU A CA 1
ATOM 820 C C . GLU A 1 103 ? 0.352 1.264 -17.833 1.00 85.50 103 GLU A C 1
ATOM 822 O O . GLU A 1 103 ? -0.658 0.584 -17.980 1.00 85.50 103 GLU A O 1
ATOM 827 N N . TYR A 1 104 ? 0.862 1.533 -16.629 1.00 85.31 104 TYR A N 1
ATOM 828 C CA . TYR A 1 104 ? 0.366 0.941 -15.383 1.00 85.31 104 TYR A CA 1
ATOM 829 C C . TYR A 1 104 ? -0.597 1.844 -14.596 1.00 85.31 104 TYR A C 1
ATOM 831 O O . TYR A 1 104 ? -0.901 1.554 -13.437 1.00 85.31 104 TYR A O 1
ATOM 839 N N . SER A 1 105 ? -1.094 2.947 -15.172 1.00 87.50 105 SER A N 1
ATOM 840 C CA . SER A 1 105 ? -1.947 3.890 -14.429 1.00 87.50 105 SER A CA 1
ATOM 841 C C . SER A 1 105 ? -3.234 3.246 -13.919 1.00 87.50 105 SER A C 1
ATOM 843 O O . SER A 1 105 ? -3.667 3.519 -12.796 1.00 87.50 105 SER A O 1
ATOM 845 N N . ASP A 1 106 ? -3.831 2.381 -14.738 1.00 87.69 106 ASP A N 1
ATOM 846 C CA . ASP A 1 106 ? -5.087 1.706 -14.416 1.00 87.69 106 ASP A CA 1
ATOM 847 C C . ASP A 1 106 ? -4.874 0.663 -13.315 1.00 87.69 106 ASP A C 1
ATOM 849 O O . ASP A 1 106 ? -5.636 0.621 -12.347 1.00 87.69 106 ASP A O 1
ATOM 853 N N . ASP A 1 107 ? -3.786 -0.102 -13.391 1.00 85.50 107 ASP A N 1
ATOM 854 C CA . ASP A 1 107 ? -3.430 -1.102 -12.382 1.00 85.50 107 ASP A CA 1
ATOM 855 C C . ASP A 1 107 ? -3.101 -0.455 -11.030 1.00 85.50 107 ASP A C 1
ATOM 857 O O . ASP A 1 107 ? -3.577 -0.914 -9.989 1.00 85.50 107 ASP A O 1
ATOM 861 N N . LEU A 1 108 ? -2.367 0.665 -11.028 1.00 87.88 108 LEU A N 1
ATOM 862 C CA . LEU A 1 108 ? -2.082 1.450 -9.820 1.00 87.88 108 LEU A CA 1
ATOM 863 C C . LEU A 1 108 ? -3.367 1.964 -9.160 1.00 87.88 108 LEU A C 1
ATOM 865 O O . LEU A 1 108 ? -3.500 1.937 -7.928 1.00 87.88 108 LEU A O 1
ATOM 869 N N . LEU A 1 109 ? -4.332 2.418 -9.965 1.00 89.62 109 LEU A N 1
ATOM 870 C CA . LEU A 1 109 ? -5.632 2.861 -9.471 1.00 89.62 109 LEU A CA 1
ATOM 871 C C . LEU A 1 109 ? -6.422 1.690 -8.878 1.00 89.62 109 LEU A C 1
ATOM 873 O O . LEU A 1 109 ? -6.924 1.801 -7.757 1.00 89.62 109 LEU A O 1
ATOM 877 N N . VAL A 1 110 ? -6.508 0.568 -9.596 1.00 89.88 110 VAL A N 1
ATOM 878 C CA . VAL A 1 110 ? -7.221 -0.637 -9.150 1.00 89.88 110 VAL A CA 1
ATOM 879 C C . VAL A 1 110 ? -6.622 -1.170 -7.850 1.00 89.88 110 VAL A C 1
ATOM 881 O O . VAL A 1 110 ? -7.362 -1.377 -6.886 1.00 89.88 110 VAL A O 1
ATOM 884 N N . ALA A 1 111 ? -5.298 -1.308 -7.769 1.00 86.69 111 ALA A N 1
ATOM 885 C CA . ALA A 1 111 ? -4.598 -1.730 -6.558 1.00 86.69 111 ALA A CA 1
ATOM 886 C C . ALA A 1 111 ? -4.910 -0.803 -5.372 1.00 86.69 111 ALA A C 1
ATOM 888 O O . ALA A 1 111 ? -5.250 -1.262 -4.279 1.00 86.69 111 ALA A O 1
ATOM 889 N N . SER A 1 112 ? -4.903 0.512 -5.596 1.00 89.00 112 SER A N 1
ATOM 890 C CA . SER A 1 112 ? -5.199 1.499 -4.552 1.00 89.00 112 SER A CA 1
ATOM 891 C C . SER A 1 112 ? -6.655 1.436 -4.073 1.00 89.00 112 SER A C 1
ATOM 893 O O . SER A 1 112 ? -6.916 1.560 -2.874 1.00 89.00 112 SER A O 1
ATOM 895 N N . VAL A 1 113 ? -7.615 1.189 -4.974 1.00 91.69 113 VAL A N 1
ATOM 896 C CA . VAL A 1 113 ? -9.032 0.976 -4.619 1.00 91.69 113 VAL A CA 1
ATOM 897 C C . VAL A 1 113 ? -9.215 -0.324 -3.835 1.00 91.69 113 VAL A C 1
ATOM 899 O O . VAL A 1 113 ? -9.915 -0.333 -2.821 1.00 91.69 113 VAL A O 1
ATOM 902 N N . ILE A 1 114 ? -8.564 -1.412 -4.253 1.00 90.06 114 ILE A N 1
ATOM 903 C CA . ILE A 1 114 ? -8.585 -2.684 -3.521 1.00 90.06 114 ILE A CA 1
ATOM 904 C C . ILE A 1 114 ? -7.991 -2.491 -2.123 1.00 90.06 114 ILE A C 1
ATOM 906 O O . ILE A 1 114 ? -8.581 -2.949 -1.144 1.00 90.06 114 ILE A O 1
ATOM 910 N N . SER A 1 115 ? -6.887 -1.749 -2.008 1.00 89.62 115 SER A N 1
ATOM 911 C CA . SER A 1 115 ? -6.283 -1.415 -0.719 1.00 89.62 115 SER A CA 1
ATOM 912 C C . SER A 1 115 ? -7.238 -0.630 0.179 1.00 89.62 115 SER A C 1
ATOM 914 O O . SER A 1 115 ? -7.433 -0.989 1.340 1.00 89.62 115 SER A O 1
ATOM 916 N N . LEU A 1 116 ? -7.908 0.392 -0.363 1.00 93.06 116 LEU A N 1
ATOM 917 C CA . LEU A 1 116 ? -8.916 1.172 0.358 1.00 93.06 116 LEU A CA 1
ATOM 918 C C . LEU A 1 116 ? -10.010 0.271 0.939 1.00 93.06 116 LEU A C 1
ATOM 920 O O . LEU A 1 116 ? -10.302 0.344 2.136 1.00 93.06 116 LEU A O 1
ATOM 924 N N . LEU A 1 117 ? -10.607 -0.584 0.103 1.00 92.69 117 LEU A N 1
ATOM 925 C CA . LEU A 1 117 ? -11.693 -1.477 0.510 1.00 92.69 117 LEU A CA 1
ATOM 926 C C . LEU A 1 117 ? -11.214 -2.542 1.501 1.00 92.69 117 LEU A C 1
ATOM 928 O O . LEU A 1 117 ? -11.919 -2.836 2.469 1.00 92.69 117 LEU A O 1
ATOM 932 N N . GLY A 1 118 ? -10.016 -3.088 1.294 1.00 89.75 118 GLY A N 1
ATOM 933 C CA . GLY A 1 118 ? -9.395 -4.076 2.169 1.00 89.75 118 GLY A CA 1
ATOM 934 C C . GLY A 1 118 ? -9.107 -3.511 3.556 1.00 89.75 118 GLY A C 1
ATOM 935 O O . GLY A 1 118 ? -9.570 -4.064 4.552 1.00 89.75 118 GLY A O 1
ATOM 936 N N . VAL A 1 119 ? -8.420 -2.366 3.627 1.00 89.38 119 VAL A N 1
ATOM 937 C CA . VAL A 1 119 ? -8.111 -1.683 4.892 1.00 89.38 119 VAL A CA 1
ATOM 938 C C . VAL A 1 119 ? -9.392 -1.280 5.612 1.00 89.38 119 VAL A C 1
ATOM 940 O O . VAL A 1 119 ? -9.500 -1.508 6.817 1.00 89.38 119 VAL A O 1
ATOM 943 N N . PHE A 1 120 ? -10.383 -0.730 4.901 1.00 89.94 120 PHE A N 1
ATOM 944 C CA . PHE A 1 120 ? -11.676 -0.388 5.495 1.00 89.94 120 PHE A CA 1
ATOM 945 C C . PHE A 1 120 ? -12.356 -1.617 6.105 1.00 89.94 120 PHE A C 1
ATOM 947 O O . PHE A 1 120 ? -12.721 -1.598 7.280 1.00 89.94 120 PHE A O 1
ATOM 954 N N . SER A 1 121 ? -12.488 -2.691 5.324 1.00 88.50 121 SER A N 1
ATOM 955 C CA . SER A 1 121 ? -13.205 -3.902 5.729 1.00 88.50 121 SER A CA 1
ATOM 956 C C . SER A 1 121 ? -12.509 -4.608 6.888 1.00 88.50 121 SER A C 1
ATOM 958 O O . SER A 1 121 ? -13.160 -4.956 7.869 1.00 88.50 121 SER A O 1
ATOM 960 N N . LEU A 1 122 ? -11.185 -4.775 6.821 1.00 87.44 122 LEU A N 1
ATOM 961 C CA . LEU A 1 122 ? -10.412 -5.412 7.887 1.00 87.44 122 LEU A CA 1
ATOM 962 C C . LEU A 1 122 ? -10.419 -4.578 9.162 1.00 87.44 122 LEU A C 1
ATOM 964 O O . LEU A 1 122 ? -10.655 -5.124 10.237 1.00 87.44 122 LEU A O 1
ATOM 968 N N . THR A 1 123 ? -10.217 -3.262 9.052 1.00 85.94 123 THR A N 1
ATOM 969 C CA . THR A 1 123 ? -10.302 -2.366 10.210 1.00 85.94 123 THR A CA 1
ATOM 970 C C . THR A 1 123 ? -11.699 -2.451 10.828 1.00 85.94 123 THR A C 1
ATOM 972 O O . THR A 1 123 ? -11.818 -2.619 12.034 1.00 85.94 123 THR A O 1
ATOM 975 N N . TYR A 1 124 ? -12.765 -2.414 10.024 1.00 85.88 124 TYR A N 1
ATOM 976 C CA . TYR A 1 124 ? -14.139 -2.529 10.515 1.00 85.88 124 TYR A CA 1
ATOM 977 C C . TYR A 1 124 ? -14.406 -3.862 11.229 1.00 85.88 124 TYR A C 1
ATOM 979 O O . TYR A 1 124 ? -14.903 -3.867 12.355 1.00 85.88 124 TYR A O 1
ATOM 987 N N . VAL A 1 125 ? -14.054 -4.992 10.605 1.00 86.75 125 VAL A N 1
ATOM 988 C CA . VAL A 1 125 ? -14.292 -6.336 11.157 1.00 86.75 125 VAL A CA 1
ATOM 989 C C . VAL A 1 125 ? -13.495 -6.559 12.439 1.00 86.75 125 VAL A C 1
ATOM 991 O O . VAL A 1 125 ? -14.065 -6.987 13.443 1.00 86.75 125 VAL A O 1
ATOM 994 N N . LEU A 1 126 ? -12.196 -6.249 12.433 1.00 83.69 126 LEU A N 1
ATOM 995 C CA . LEU A 1 126 ? -11.326 -6.452 13.594 1.00 83.69 126 LEU A CA 1
ATOM 996 C C . LEU A 1 126 ? -11.786 -5.599 14.768 1.00 83.69 126 LEU A C 1
ATOM 998 O O . LEU A 1 126 ? -11.892 -6.085 15.895 1.00 83.69 126 LEU A O 1
ATOM 1002 N N . THR A 1 127 ? -12.148 -4.354 14.497 1.00 79.50 127 THR A N 1
ATOM 1003 C CA . THR A 1 127 ? -12.616 -3.462 15.539 1.00 79.50 127 THR A CA 1
ATOM 1004 C C . THR A 1 127 ? -13.981 -3.881 16.088 1.00 79.50 127 THR A C 1
ATOM 1006 O O . THR A 1 127 ? -14.148 -3.940 17.304 1.00 79.50 127 THR A O 1
ATOM 1009 N N . LYS A 1 128 ? -14.928 -4.297 15.235 1.00 80.12 128 LYS A N 1
ATOM 1010 C CA . LYS A 1 128 ? -16.213 -4.840 15.701 1.00 80.12 128 LYS A CA 1
ATOM 1011 C C . LYS A 1 128 ? -16.060 -6.125 16.508 1.00 80.12 128 LYS A C 1
ATOM 1013 O O . LYS A 1 128 ? -16.751 -6.291 17.507 1.00 80.12 128 LYS A O 1
ATOM 1018 N N . SER A 1 129 ? -15.154 -7.020 16.117 1.00 76.38 129 SER A N 1
ATOM 1019 C CA . SER A 1 129 ? -14.901 -8.265 16.857 1.00 76.38 129 SER A CA 1
ATOM 1020 C C . SER A 1 129 ? -14.388 -8.017 18.280 1.00 76.38 129 SER A C 1
ATOM 1022 O O . SER A 1 129 ? -14.744 -8.746 19.209 1.00 76.38 129 SER A O 1
ATOM 1024 N N . LYS A 1 130 ? -13.612 -6.943 18.471 1.00 70.94 130 LYS A N 1
ATOM 1025 C CA . LYS A 1 130 ? -13.133 -6.522 19.786 1.00 70.94 130 LYS A CA 1
ATOM 1026 C C . LYS A 1 130 ? -14.289 -6.061 20.679 1.00 70.94 130 LYS A C 1
ATOM 1028 O O . LYS A 1 130 ? -14.382 -6.540 21.804 1.00 70.94 130 LYS A O 1
ATOM 1033 N N . ASP A 1 131 ? -15.196 -5.231 20.153 1.00 67.81 131 ASP A N 1
ATOM 1034 C CA . ASP A 1 131 ? -16.394 -4.782 20.884 1.00 67.81 131 ASP A CA 1
ATOM 1035 C C . ASP A 1 131 ? -17.225 -5.977 21.396 1.00 67.81 131 ASP A C 1
ATOM 1037 O O . ASP A 1 131 ? -17.681 -5.971 22.534 1.00 67.81 131 ASP A O 1
ATOM 1041 N N . TYR A 1 132 ? -17.400 -7.026 20.578 1.00 56.84 132 TYR A N 1
ATOM 1042 C CA . TYR A 1 132 ? -18.145 -8.230 20.977 1.00 56.84 132 TYR A CA 1
ATOM 1043 C C . TYR A 1 132 ? -17.458 -9.035 22.084 1.00 56.84 132 TYR A C 1
ATOM 1045 O O . TYR A 1 132 ? -18.140 -9.636 22.909 1.00 56.84 132 TYR A O 1
ATOM 1053 N N . THR A 1 133 ? -16.125 -9.058 22.107 1.00 62.81 133 THR A N 1
ATOM 1054 C CA . THR A 1 133 ? -15.358 -9.828 23.099 1.00 62.81 133 THR A CA 1
ATOM 1055 C C . THR A 1 133 ? -15.357 -9.145 24.468 1.00 62.81 133 THR A C 1
ATOM 1057 O O . THR A 1 133 ? -15.321 -9.823 25.483 1.00 62.81 133 THR A O 1
ATOM 1060 N N . GLU A 1 134 ? -15.430 -7.812 24.516 1.00 59.12 134 GLU A N 1
ATOM 1061 C CA . GLU A 1 134 ? -15.494 -7.051 25.775 1.00 59.12 134 GLU A CA 1
ATOM 1062 C C . GLU A 1 134 ? -16.900 -7.043 26.415 1.00 59.12 134 GLU A C 1
ATOM 1064 O O . GLU A 1 134 ? -17.048 -6.624 27.562 1.00 59.12 134 GLU A O 1
ATOM 1069 N N . MET A 1 135 ? -17.932 -7.506 25.696 1.00 51.97 135 MET A N 1
ATOM 1070 C CA . MET A 1 135 ? -19.314 -7.616 26.194 1.00 51.97 135 MET A CA 1
ATOM 1071 C C . MET A 1 135 ? -19.692 -9.015 26.713 1.00 51.97 135 MET A C 1
ATOM 1073 O O . MET A 1 135 ? -20.766 -9.152 27.302 1.00 51.97 135 MET A O 1
ATOM 1077 N N . ALA A 1 136 ? -18.865 -10.035 26.462 1.00 50.03 136 ALA A N 1
ATOM 1078 C CA . ALA A 1 136 ? -19.082 -11.428 26.869 1.00 50.03 136 ALA A CA 1
ATOM 1079 C C . ALA A 1 136 ? -18.337 -11.757 28.171 1.00 50.03 136 ALA A C 1
ATOM 1081 O O . ALA A 1 136 ? -18.912 -12.512 28.988 1.00 50.03 136 ALA A O 1
#

Foldseek 3Di:
DDPCVLVVLVVVLVVVLVPDLDPACPPVNLVSLLVSLLVVLVVVCVVVVDDDDPVSLQVSLVVLLVVLLVSRLVSLVVNCVPPVQVVADDPNDGDDSVVSCVVCVVVSNVSSNCSSVSSSVSNVVVVVV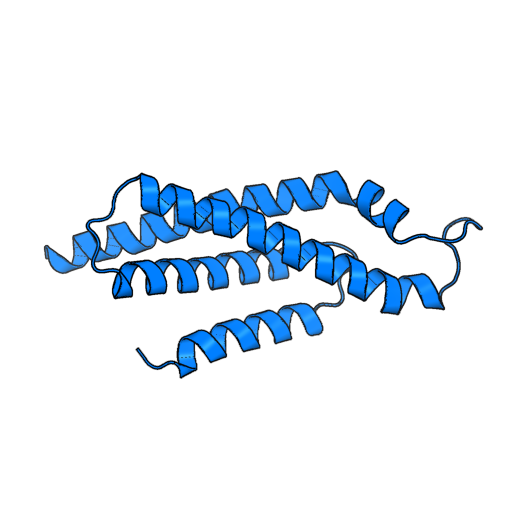VVVVVVD

pLDDT: mean 74.81, std 12.34, range [44.47, 93.06]

Radius of gyration: 17.78 Å; chains: 1; bounding box: 39×21×57 Å

Secondary structure (DSSP, 8-state):
--HHHHHHHHHHHHHHHHH---SS--HHHHHHHHHHHHHHHHHHHHHH-----HHHHHHHHHHHHHHHHHHHHHHHHHHIIIIIHHH--BTTB---HHHHHHHTHHHHHHHHHHHHHHHHHHHHHHHHHHHHHHT-

Sequence (136 aa):
MNKSILIGTSITLLLVLAITKSLYVDWFELATIIVAITIFSLYYQLISGQNQNWKQYGITAMMGFVFCYILCSIDLMVDHYLYYLPNGSEDGISLTLGFKFIEYSDDLLVASVISLLGVFSLTYVLTKSKDYTEMA

Organism: NCBI:txid720633